Protein AF-A0A4R4YSX7-F1 (afdb_monomer)

Foldseek 3Di:
DLVVVVVVLVVVVVVLVVVCVVPVDCPSVVVNVVVVVVNVVVVVVVVVVVCVQLDDPPVDDLVRLQVSLVVCVVVVNLVSNLVSLVVSVVVPDLVSLQSNLVSCCVPPNVVSVVSLVSSVVVPNPVSVCVVPVDD

Structure (mmCIF, N/CA/C/O backbone):
data_AF-A0A4R4YSX7-F1
#
_entry.id   AF-A0A4R4YSX7-F1
#
loop_
_atom_site.group_PDB
_atom_site.id
_atom_site.type_symbol
_atom_site.label_atom_id
_atom_site.label_alt_id
_atom_site.label_comp_id
_atom_site.label_asym_id
_atom_site.label_entity_id
_atom_site.label_seq_id
_atom_site.pdbx_PDB_ins_code
_atom_site.Cartn_x
_atom_site.Cartn_y
_atom_site.Cartn_z
_atom_site.occupancy
_atom_site.B_iso_or_equiv
_atom_site.auth_seq_id
_atom_site.auth_comp_id
_atom_site.auth_asym_id
_atom_site.auth_atom_id
_atom_site.pdbx_PDB_model_num
ATOM 1 N N . MET A 1 1 ? 14.169 -6.071 -13.229 1.00 48.69 1 MET A N 1
ATOM 2 C CA . MET A 1 1 ? 14.686 -5.765 -14.585 1.00 48.69 1 MET A CA 1
ATOM 3 C C . MET A 1 1 ? 14.957 -4.270 -14.787 1.00 48.69 1 MET A C 1
ATOM 5 O O . MET A 1 1 ? 16.036 -3.948 -15.263 1.00 48.69 1 MET A O 1
ATOM 9 N N . ALA A 1 2 ? 14.082 -3.356 -14.341 1.00 51.75 2 ALA A N 1
ATOM 10 C CA . ALA A 1 2 ? 14.276 -1.899 -14.475 1.00 51.75 2 ALA A CA 1
ATOM 11 C C . ALA A 1 2 ? 15.591 -1.336 -13.878 1.00 51.75 2 ALA A C 1
ATOM 13 O O . ALA A 1 2 ? 16.227 -0.480 -14.486 1.00 51.75 2 ALA A O 1
ATOM 14 N N . GLY A 1 3 ? 16.052 -1.853 -12.730 1.00 56.06 3 GLY A N 1
ATOM 15 C CA . GLY A 1 3 ? 17.319 -1.413 -12.122 1.00 56.06 3 GLY A CA 1
ATOM 16 C C . GLY A 1 3 ? 18.561 -1.757 -12.953 1.00 56.06 3 GLY A C 1
ATOM 17 O O . GLY A 1 3 ? 19.523 -0.999 -12.959 1.00 56.06 3 GLY A O 1
ATOM 18 N N . ILE A 1 4 ? 18.515 -2.862 -13.705 1.00 64.56 4 ILE A N 1
ATOM 19 C CA . ILE A 1 4 ? 19.625 -3.308 -14.558 1.00 64.56 4 ILE A CA 1
ATOM 20 C C . ILE A 1 4 ? 19.716 -2.410 -15.793 1.00 64.56 4 ILE A C 1
ATOM 22 O O . ILE A 1 4 ? 20.804 -1.985 -16.151 1.00 64.56 4 ILE A O 1
ATOM 26 N N . LEU A 1 5 ? 18.582 -2.047 -16.397 1.00 62.31 5 LEU A N 1
ATOM 27 C CA . LEU A 1 5 ? 18.537 -1.124 -17.536 1.00 62.31 5 LEU A CA 1
ATOM 28 C C . LEU A 1 5 ? 19.023 0.281 -17.165 1.00 62.31 5 LEU A C 1
ATOM 30 O O . LEU A 1 5 ? 19.862 0.829 -17.873 1.00 62.31 5 LEU A O 1
ATOM 34 N N . ALA A 1 6 ? 18.578 0.829 -16.028 1.00 64.31 6 ALA A N 1
ATOM 35 C CA . ALA A 1 6 ? 19.057 2.124 -15.540 1.00 64.31 6 ALA A CA 1
ATOM 36 C C . ALA A 1 6 ? 20.571 2.102 -15.261 1.00 64.31 6 ALA A C 1
ATOM 38 O O . ALA A 1 6 ? 21.298 3.013 -15.660 1.00 64.31 6 ALA A O 1
ATOM 39 N N . PHE A 1 7 ? 21.062 1.023 -14.646 1.00 70.44 7 PHE A N 1
ATOM 40 C CA . PHE A 1 7 ? 22.486 0.823 -14.398 1.00 70.44 7 PHE A CA 1
ATOM 41 C C . PHE A 1 7 ? 23.289 0.705 -15.702 1.00 70.44 7 PHE A C 1
ATOM 43 O O . PHE A 1 7 ? 24.316 1.360 -15.840 1.00 70.44 7 PHE A O 1
ATOM 50 N N . VAL A 1 8 ? 22.794 -0.044 -16.692 1.00 73.06 8 VAL A N 1
ATOM 51 C CA . VAL A 1 8 ? 23.423 -0.191 -18.017 1.00 73.06 8 VAL A CA 1
ATOM 52 C C . VAL A 1 8 ? 23.459 1.140 -18.773 1.00 73.06 8 VAL A C 1
ATOM 54 O O . VAL A 1 8 ? 24.470 1.472 -19.384 1.00 73.06 8 VAL A O 1
ATOM 57 N N . THR A 1 9 ? 22.403 1.952 -18.698 1.00 74.19 9 THR A N 1
ATOM 58 C CA . THR A 1 9 ? 22.412 3.288 -19.318 1.00 74.19 9 THR A CA 1
ATOM 59 C C . THR A 1 9 ? 23.395 4.238 -18.637 1.00 74.19 9 THR A C 1
ATOM 61 O O . THR A 1 9 ? 24.063 5.016 -19.317 1.00 74.19 9 THR A O 1
ATOM 64 N N . LEU A 1 10 ? 23.535 4.147 -17.309 1.00 73.50 10 LEU A N 1
ATOM 65 C CA . LEU A 1 10 ? 24.475 4.959 -16.540 1.00 73.50 10 LEU A CA 1
ATOM 66 C C . LEU A 1 10 ? 25.925 4.580 -16.868 1.00 73.50 10 LEU A C 1
ATOM 68 O O . LEU A 1 10 ? 26.754 5.454 -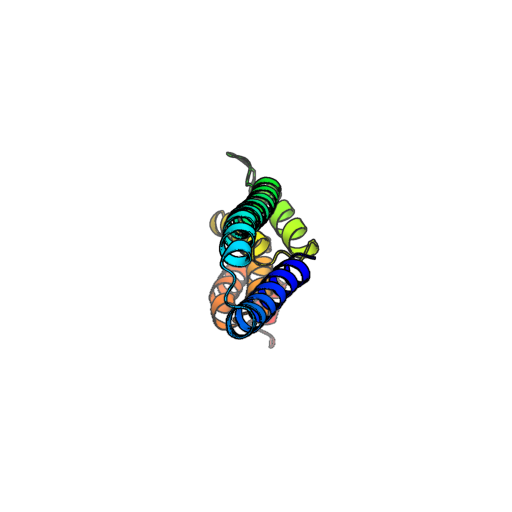17.106 1.00 73.50 10 LEU A O 1
ATOM 72 N N . THR A 1 11 ? 26.234 3.284 -16.922 1.00 77.00 11 THR A N 1
ATOM 73 C CA . THR A 1 11 ? 27.590 2.811 -17.225 1.00 77.00 11 THR A CA 1
ATOM 74 C C . THR A 1 11 ? 27.983 3.117 -18.667 1.00 77.00 11 THR A C 1
ATOM 76 O O . THR A 1 11 ? 29.095 3.588 -18.897 1.00 77.00 11 THR A O 1
ATOM 79 N N . LEU A 1 12 ? 27.067 2.963 -19.628 1.00 74.12 12 LEU A N 1
ATOM 80 C CA . LEU A 1 12 ? 27.297 3.365 -21.019 1.00 74.12 12 LEU A CA 1
ATOM 81 C C . LEU A 1 12 ? 27.541 4.877 -21.154 1.00 74.12 12 LEU A C 1
ATOM 83 O O . LEU A 1 12 ? 28.408 5.281 -21.926 1.00 74.12 12 LEU A O 1
ATOM 87 N N . ALA A 1 13 ? 26.847 5.710 -20.370 1.00 71.56 13 ALA A N 1
ATOM 88 C CA . ALA A 1 13 ? 27.074 7.156 -20.358 1.00 71.56 13 ALA A CA 1
ATOM 89 C C . ALA A 1 13 ? 28.470 7.525 -19.821 1.00 71.56 13 ALA A C 1
ATOM 91 O O . ALA A 1 13 ? 29.151 8.370 -20.405 1.00 71.56 13 ALA A O 1
ATOM 92 N N . VAL A 1 14 ? 28.925 6.861 -18.751 1.00 76.62 14 VAL A N 1
ATOM 93 C CA . VAL A 1 14 ? 30.268 7.072 -18.180 1.00 76.62 14 VAL A CA 1
ATOM 94 C C . VAL A 1 14 ? 31.356 6.640 -19.166 1.00 76.62 14 VAL A C 1
ATOM 96 O O . VAL A 1 14 ? 32.291 7.398 -19.417 1.00 76.62 14 VAL A O 1
ATOM 99 N N . VAL A 1 15 ? 31.211 5.462 -19.781 1.00 74.69 15 VAL A N 1
ATOM 100 C CA . VAL A 1 15 ? 32.164 4.948 -20.780 1.00 74.69 15 VAL A CA 1
ATOM 101 C C . VAL A 1 15 ? 32.229 5.871 -21.999 1.00 74.69 15 VAL A C 1
ATOM 103 O O . VAL A 1 15 ? 33.318 6.188 -22.474 1.00 74.69 15 VAL A O 1
ATOM 106 N N . SER A 1 16 ? 31.085 6.373 -22.469 1.00 65.38 16 SER A N 1
ATOM 107 C CA . SER A 1 16 ? 31.030 7.301 -23.602 1.00 65.38 16 SER A CA 1
ATOM 108 C C . SER A 1 16 ? 31.732 8.632 -23.313 1.00 65.38 16 SER A C 1
ATOM 110 O O . SER A 1 16 ? 32.401 9.164 -24.197 1.00 65.38 16 SER A O 1
ATOM 112 N N . ASN A 1 17 ? 31.608 9.170 -22.095 1.00 68.06 17 ASN A N 1
ATOM 113 C CA . ASN A 1 17 ? 32.265 10.421 -21.704 1.00 68.06 17 ASN A CA 1
ATOM 114 C C . ASN A 1 17 ? 33.800 10.282 -21.736 1.00 68.06 17 ASN A C 1
ATOM 116 O O . ASN A 1 17 ? 34.502 11.140 -22.270 1.00 68.06 17 ASN A O 1
ATOM 120 N N . VAL A 1 18 ? 34.309 9.138 -21.266 1.00 72.06 18 VAL A N 1
ATOM 121 C CA . VAL A 1 18 ? 35.742 8.809 -21.294 1.00 72.06 18 VAL A CA 1
ATOM 122 C C . VAL A 1 18 ? 36.253 8.643 -22.731 1.00 72.06 18 VAL A C 1
ATOM 124 O O . VAL A 1 18 ? 37.295 9.191 -23.081 1.00 72.06 18 VAL A O 1
ATOM 127 N N . VAL A 1 19 ? 35.510 7.948 -23.599 1.00 66.06 19 VAL A N 1
ATOM 128 C CA . VAL A 1 19 ? 35.888 7.752 -25.015 1.00 66.06 19 VAL A CA 1
ATOM 129 C C . VAL A 1 19 ? 35.909 9.075 -25.789 1.00 66.06 19 VAL A C 1
ATOM 131 O O . VAL A 1 19 ? 36.765 9.282 -26.655 1.00 66.06 19 VAL A O 1
ATOM 134 N N . GLN A 1 20 ? 35.001 9.995 -25.463 1.00 64.50 20 GLN A N 1
ATOM 135 C CA . GLN A 1 20 ? 34.939 11.323 -26.067 1.00 64.50 20 GLN A CA 1
ATOM 136 C C . GLN A 1 20 ? 36.161 12.181 -25.712 1.00 64.50 20 GLN A C 1
ATOM 138 O O . GLN A 1 20 ? 36.696 12.857 -26.593 1.00 64.50 20 GLN A O 1
ATOM 143 N N . LEU A 1 21 ? 36.635 12.103 -24.463 1.00 68.88 21 LEU A N 1
ATOM 144 C CA . LEU A 1 21 ? 37.849 12.789 -24.006 1.00 68.88 21 LEU A CA 1
ATOM 145 C C . LEU A 1 21 ? 39.098 12.332 -24.780 1.00 68.88 21 LEU A C 1
ATOM 147 O O . LEU A 1 21 ? 40.019 13.115 -24.988 1.00 68.88 21 LEU A O 1
ATOM 151 N N . ILE A 1 22 ? 39.110 11.072 -25.226 1.00 70.06 22 ILE A N 1
ATOM 152 C CA . ILE A 1 22 ? 40.242 10.453 -25.928 1.00 70.06 22 ILE A CA 1
ATOM 153 C C . ILE A 1 22 ? 40.191 10.715 -27.441 1.00 70.06 22 ILE A C 1
ATOM 155 O O . ILE A 1 22 ? 41.230 10.895 -28.070 1.00 70.06 22 ILE A O 1
ATOM 159 N N . THR A 1 23 ? 38.995 10.729 -28.040 1.00 70.06 23 THR A N 1
ATOM 160 C CA . THR A 1 23 ? 38.834 10.623 -29.505 1.00 70.06 23 THR A CA 1
ATOM 161 C C . THR A 1 23 ? 38.376 11.930 -30.167 1.00 70.06 23 THR A C 1
ATOM 163 O O . THR A 1 23 ? 38.441 12.053 -31.386 1.00 70.06 23 THR A O 1
ATOM 166 N N . GLY A 1 24 ? 37.874 12.908 -29.399 1.00 68.06 24 GLY A N 1
ATOM 167 C CA . GLY A 1 24 ? 37.432 14.215 -29.914 1.00 68.06 24 GLY A CA 1
ATOM 168 C C . GLY A 1 24 ? 36.229 14.177 -30.874 1.00 68.06 24 GLY A C 1
ATOM 169 O O . GLY A 1 24 ? 35.899 15.188 -31.486 1.00 68.06 24 GLY A O 1
ATOM 170 N N . ASN A 1 25 ? 35.566 13.025 -31.021 1.00 65.00 25 ASN A N 1
ATOM 171 C CA . ASN A 1 25 ? 34.522 12.799 -32.019 1.00 65.00 25 ASN A CA 1
ATOM 172 C C . ASN A 1 25 ? 33.111 13.012 -31.439 1.00 65.00 25 ASN A C 1
ATOM 174 O O . ASN A 1 25 ? 32.698 12.325 -30.503 1.00 65.00 25 ASN A O 1
ATOM 178 N N . SER A 1 26 ? 32.351 13.945 -32.020 1.00 63.53 26 SER A N 1
ATOM 179 C CA . SER A 1 26 ? 31.027 14.365 -31.533 1.00 63.53 26 SER A CA 1
ATOM 180 C C . SER A 1 26 ? 29.875 13.433 -31.929 1.00 63.53 26 SER A C 1
ATOM 182 O O . SER A 1 26 ? 28.767 13.607 -31.428 1.00 63.53 26 SER A O 1
ATOM 184 N N . ILE A 1 27 ? 30.102 12.436 -32.794 1.00 63.72 27 ILE A N 1
ATOM 185 C CA . ILE A 1 27 ? 29.057 11.499 -33.263 1.00 63.72 27 ILE A CA 1
ATOM 186 C C . ILE A 1 27 ? 28.414 10.722 -32.099 1.00 63.72 27 ILE A C 1
ATOM 188 O O . ILE A 1 27 ? 27.208 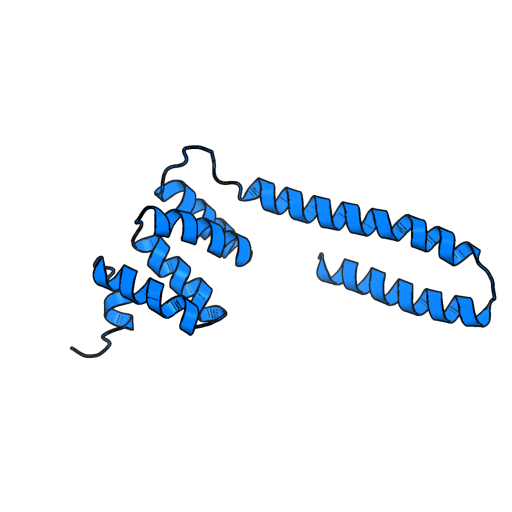10.474 -32.107 1.00 63.72 27 ILE A O 1
ATOM 192 N N . PHE A 1 28 ? 29.183 10.410 -31.052 1.00 60.53 28 PHE A N 1
ATOM 193 C CA . PHE A 1 28 ? 28.680 9.708 -29.866 1.00 60.53 28 PHE A CA 1
ATOM 194 C C . PHE A 1 28 ? 27.672 10.533 -29.052 1.00 60.53 28 PHE A C 1
ATOM 196 O O . PHE A 1 28 ? 26.724 9.965 -28.509 1.00 60.53 28 PHE A O 1
ATOM 203 N N . LEU A 1 29 ? 27.800 11.867 -29.036 1.00 62.56 29 LEU A N 1
ATOM 204 C CA . LEU A 1 29 ? 26.833 12.741 -28.362 1.00 62.56 29 LEU A CA 1
ATOM 205 C C . LEU A 1 29 ? 25.450 12.667 -29.014 1.00 62.56 29 LEU A C 1
ATOM 207 O O . LEU A 1 29 ? 24.450 12.627 -28.305 1.00 62.56 29 LEU A O 1
ATOM 211 N N . TRP A 1 30 ? 25.383 12.600 -30.345 1.00 61.69 30 TRP A N 1
ATOM 212 C CA . TRP A 1 30 ? 24.117 12.526 -31.080 1.00 61.69 30 TRP A CA 1
ATOM 213 C C . TRP A 1 30 ? 23.409 11.177 -30.890 1.00 61.69 30 TRP A C 1
ATOM 215 O O . TRP A 1 30 ? 22.190 11.139 -30.735 1.00 61.69 30 TRP A O 1
ATOM 225 N N . ILE A 1 31 ? 24.164 10.075 -30.819 1.00 68.19 31 ILE A N 1
ATOM 226 C CA . ILE A 1 31 ? 23.615 8.729 -30.576 1.00 68.19 31 ILE A CA 1
ATOM 227 C C . ILE A 1 31 ? 23.081 8.606 -29.138 1.00 68.19 31 ILE A C 1
ATOM 229 O O . ILE A 1 31 ? 21.965 8.129 -28.929 1.00 68.19 31 ILE A O 1
ATOM 233 N N . CYS A 1 32 ? 23.823 9.093 -28.138 1.00 62.62 32 CYS A N 1
ATOM 234 C CA . CYS A 1 32 ? 23.363 9.105 -26.746 1.00 62.62 32 CYS A CA 1
ATOM 235 C C . CYS A 1 32 ? 22.192 10.073 -26.523 1.00 62.62 32 CYS A C 1
ATOM 237 O O . CYS A 1 32 ? 21.243 9.722 -25.821 1.00 62.62 32 CYS A O 1
ATOM 239 N N . ALA A 1 33 ? 22.215 11.252 -27.156 1.00 66.44 33 ALA A N 1
ATOM 240 C CA . ALA A 1 33 ? 21.105 12.201 -27.113 1.00 66.44 33 ALA A CA 1
ATOM 241 C C . ALA A 1 33 ? 19.823 11.626 -27.737 1.00 66.44 33 ALA A C 1
ATOM 243 O O . ALA A 1 33 ? 18.734 11.969 -27.289 1.00 66.44 33 ALA A O 1
ATOM 244 N N . GLY A 1 34 ? 19.937 10.723 -28.717 1.00 75.19 34 GLY A N 1
ATOM 245 C CA . GLY A 1 34 ? 18.800 9.998 -29.291 1.00 75.19 34 GLY A CA 1
ATOM 246 C C . GLY A 1 34 ? 18.276 8.852 -28.415 1.00 75.19 34 GLY A C 1
ATOM 247 O O . GLY A 1 34 ? 17.071 8.622 -28.362 1.00 75.19 34 GLY A O 1
ATOM 248 N N . LEU A 1 35 ? 19.150 8.149 -27.686 1.00 73.62 35 LEU A N 1
ATOM 249 C CA . LEU A 1 35 ? 18.767 7.017 -26.826 1.00 73.62 35 LEU A CA 1
ATOM 250 C C . LEU A 1 35 ? 18.217 7.442 -25.457 1.00 73.62 35 LEU A C 1
ATOM 252 O O . LEU A 1 35 ? 17.363 6.758 -24.892 1.00 73.62 35 LEU A O 1
ATOM 256 N N . TYR A 1 36 ? 18.665 8.580 -24.929 1.00 73.31 36 TYR A N 1
ATOM 257 C CA . TYR A 1 36 ? 18.184 9.129 -23.661 1.00 73.31 36 TYR A C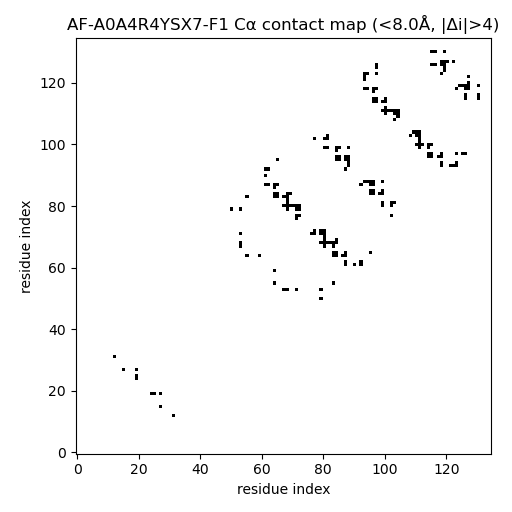A 1
ATOM 258 C C . TYR A 1 36 ? 16.655 9.353 -23.609 1.00 73.31 36 TYR A C 1
ATOM 260 O O . TYR A 1 36 ? 16.022 8.855 -22.672 1.00 73.31 36 TYR A O 1
ATOM 268 N N . PRO A 1 37 ? 16.010 10.015 -24.596 1.00 77.88 37 PRO A N 1
ATOM 269 C CA . PRO A 1 37 ? 14.558 10.173 -24.593 1.00 77.88 37 PRO A CA 1
ATOM 270 C C . PRO A 1 37 ? 13.836 8.830 -24.734 1.00 77.88 37 PRO A C 1
ATOM 272 O O . PRO A 1 37 ? 12.771 8.665 -24.153 1.00 77.88 37 PRO A O 1
ATOM 275 N N . ILE A 1 38 ? 14.423 7.841 -25.419 1.00 80.00 38 ILE A N 1
ATOM 276 C CA . ILE A 1 38 ? 13.841 6.495 -25.544 1.00 80.00 38 ILE A CA 1
ATOM 277 C C . ILE A 1 38 ? 13.806 5.798 -24.179 1.00 80.00 38 ILE A C 1
ATOM 279 O O . ILE A 1 38 ? 12.771 5.257 -23.801 1.00 80.00 38 ILE A O 1
ATOM 283 N N . GLY A 1 39 ? 14.889 5.866 -23.398 1.00 72.38 39 GLY A N 1
ATOM 284 C CA . GLY A 1 39 ? 14.914 5.338 -22.030 1.00 72.38 39 GLY A CA 1
ATOM 285 C C . GLY A 1 39 ? 13.915 6.037 -21.102 1.00 72.38 39 GLY A C 1
ATOM 286 O O . GLY A 1 39 ? 13.253 5.380 -20.298 1.00 72.38 39 GLY A O 1
ATOM 287 N N . LEU A 1 40 ? 13.749 7.355 -21.254 1.00 77.19 40 LEU A N 1
ATOM 288 C CA . LEU A 1 40 ? 12.780 8.136 -20.484 1.00 77.19 40 LEU A CA 1
ATOM 289 C C . LEU A 1 40 ? 11.332 7.778 -20.855 1.00 77.19 40 LEU A C 1
ATOM 291 O O . LEU A 1 40 ? 10.498 7.622 -19.967 1.00 77.19 40 LEU A O 1
ATOM 295 N N . ILE A 1 41 ? 11.050 7.574 -22.146 1.00 77.81 41 ILE A N 1
ATOM 296 C CA . ILE A 1 41 ? 9.750 7.113 -22.650 1.00 77.81 41 ILE A CA 1
ATOM 297 C C . ILE A 1 41 ? 9.457 5.694 -22.161 1.00 77.81 41 ILE A C 1
ATOM 299 O O . ILE A 1 41 ? 8.369 5.452 -21.655 1.00 77.81 41 ILE A O 1
ATOM 303 N N . PHE A 1 42 ? 10.414 4.766 -22.235 1.00 75.00 42 PHE A N 1
ATOM 304 C CA . PHE A 1 42 ? 10.229 3.401 -21.733 1.00 75.00 42 PHE A CA 1
ATOM 305 C C . PHE A 1 42 ? 10.008 3.364 -20.220 1.00 75.00 42 PHE A C 1
ATOM 307 O O . PHE A 1 42 ? 9.095 2.688 -19.752 1.00 75.00 42 PHE A O 1
ATOM 314 N N . GLY A 1 43 ? 10.785 4.131 -19.450 1.00 73.19 43 GLY A N 1
ATOM 315 C CA . GLY A 1 43 ? 10.571 4.266 -18.010 1.00 73.19 43 GLY A CA 1
ATOM 316 C C . GLY A 1 43 ? 9.206 4.878 -17.679 1.00 73.19 43 GLY A C 1
ATOM 317 O O . GLY A 1 43 ? 8.530 4.421 -16.756 1.00 73.19 43 GLY A O 1
ATOM 318 N N . ALA A 1 44 ? 8.767 5.871 -18.457 1.00 74.88 44 ALA A N 1
ATOM 319 C CA . ALA A 1 44 ? 7.452 6.487 -18.316 1.00 74.88 44 ALA A CA 1
ATOM 320 C C . ALA A 1 44 ? 6.309 5.535 -18.706 1.00 74.88 44 ALA A C 1
ATOM 322 O O . ALA A 1 44 ? 5.290 5.514 -18.020 1.00 74.88 44 ALA A O 1
ATOM 323 N N . LEU A 1 45 ? 6.482 4.719 -19.751 1.00 74.00 45 LEU A N 1
ATOM 324 C CA . LEU A 1 45 ? 5.521 3.700 -20.177 1.00 74.00 45 LEU A CA 1
ATOM 325 C C . LEU A 1 45 ? 5.392 2.597 -19.130 1.00 74.00 45 LEU A C 1
ATOM 327 O O . LEU A 1 45 ? 4.283 2.298 -18.707 1.00 74.00 45 LEU A O 1
ATOM 331 N N . GLU A 1 46 ? 6.502 2.061 -18.625 1.00 74.31 46 GLU A N 1
ATOM 332 C CA . GLU A 1 46 ? 6.473 1.027 -17.586 1.00 74.31 46 GLU A CA 1
ATOM 333 C C . GLU A 1 46 ? 5.864 1.568 -16.278 1.00 74.31 46 GLU A C 1
ATOM 335 O O . GLU A 1 46 ? 5.136 0.871 -15.565 1.00 74.31 46 GLU A O 1
ATOM 340 N N . TRP A 1 47 ? 6.127 2.839 -15.952 1.00 69.88 47 TRP A N 1
ATOM 341 C CA . TRP A 1 47 ? 5.462 3.526 -14.846 1.00 69.88 47 TRP A CA 1
ATOM 342 C C . TRP A 1 47 ? 3.957 3.690 -15.096 1.00 69.88 47 TRP A C 1
ATOM 344 O O . TRP A 1 47 ? 3.164 3.431 -14.189 1.00 69.88 47 TRP A O 1
ATOM 354 N N . ALA A 1 48 ? 3.553 4.076 -16.308 1.00 72.50 48 ALA A N 1
ATOM 355 C CA . ALA A 1 48 ? 2.158 4.266 -16.691 1.00 72.50 48 ALA A CA 1
ATOM 356 C C . ALA A 1 48 ? 1.377 2.944 -16.729 1.00 72.50 48 ALA A C 1
ATOM 358 O O . ALA A 1 48 ? 0.250 2.897 -16.239 1.00 72.50 48 ALA A O 1
ATOM 359 N N . GLU A 1 49 ? 1.975 1.859 -17.221 1.00 72.19 49 GLU A N 1
ATOM 360 C CA . GLU A 1 49 ? 1.392 0.514 -17.215 1.00 72.19 49 GLU A CA 1
ATOM 361 C C . GLU A 1 49 ? 1.204 -0.008 -15.791 1.00 72.19 49 GLU A C 1
ATOM 363 O O . GLU A 1 49 ? 0.117 -0.473 -15.437 1.00 72.19 49 GLU A O 1
ATOM 368 N N . ARG A 1 50 ? 2.220 0.138 -14.926 1.00 68.81 50 ARG A N 1
ATOM 369 C CA . ARG A 1 50 ? 2.077 -0.170 -13.493 1.00 68.81 50 ARG A CA 1
ATOM 370 C C . ARG A 1 50 ? 0.971 0.663 -12.844 1.00 68.81 50 ARG A C 1
ATOM 372 O O . ARG A 1 50 ? 0.204 0.147 -12.036 1.00 68.81 50 ARG A O 1
ATOM 379 N N . ARG A 1 51 ? 0.847 1.940 -13.222 1.00 68.19 51 ARG A N 1
ATOM 380 C CA . ARG A 1 51 ? -0.214 2.836 -12.737 1.00 68.19 51 ARG A CA 1
ATOM 381 C C . ARG A 1 51 ? -1.601 2.419 -13.230 1.00 68.19 51 ARG A C 1
ATOM 383 O O . ARG A 1 51 ? -2.562 2.558 -12.481 1.00 68.19 51 ARG A O 1
ATOM 390 N N . ALA A 1 52 ? -1.710 1.948 -14.471 1.00 72.25 52 ALA A N 1
ATOM 391 C CA . ALA A 1 52 ? -2.960 1.491 -15.067 1.00 72.25 52 ALA A CA 1
ATOM 392 C C . ALA A 1 52 ? -3.448 0.191 -14.418 1.00 72.25 52 ALA A C 1
ATOM 394 O O . ALA A 1 52 ? -4.640 0.063 -14.154 1.00 72.25 52 ALA A O 1
ATOM 395 N N . ARG A 1 53 ? -2.521 -0.720 -14.089 1.00 73.44 53 ARG A N 1
ATOM 396 C CA . ARG A 1 53 ? -2.815 -2.001 -13.431 1.00 73.44 53 ARG A CA 1
ATOM 397 C C . ARG A 1 53 ? -3.496 -1.838 -1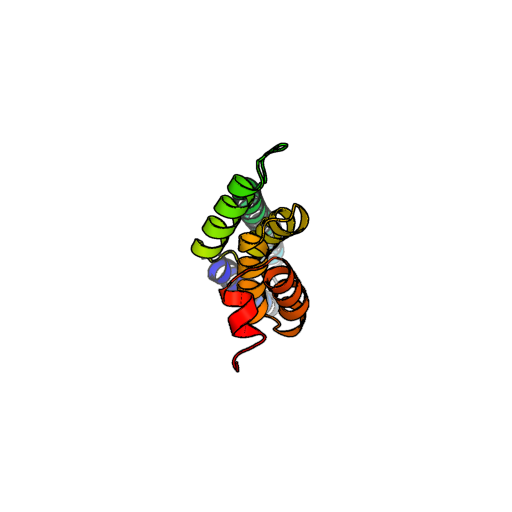2.070 1.00 73.44 53 ARG A C 1
ATOM 399 O O . ARG A 1 53 ? -4.395 -2.596 -11.748 1.00 73.44 53 ARG A O 1
ATOM 406 N N . PHE A 1 54 ? -3.099 -0.825 -11.302 1.00 73.31 54 PHE A N 1
ATOM 407 C CA . PHE A 1 54 ? -3.613 -0.561 -9.952 1.00 73.31 54 PHE A CA 1
ATOM 408 C C . 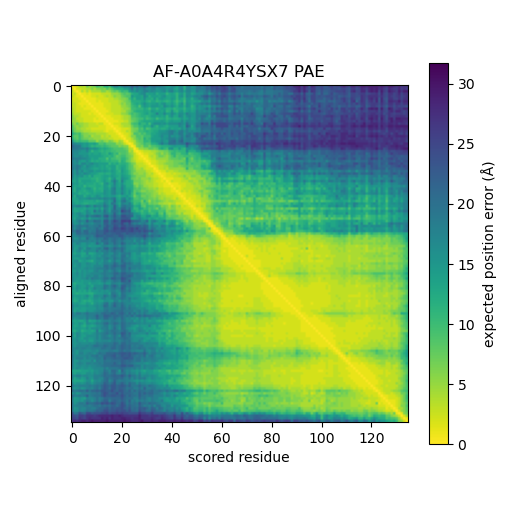PHE A 1 54 ? -4.496 0.694 -9.882 1.00 73.31 54 PHE A C 1
ATOM 410 O O . PHE A 1 54 ? -4.543 1.383 -8.859 1.00 73.31 54 PHE A O 1
ATOM 417 N N . ARG A 1 55 ? -5.166 1.050 -10.985 1.00 73.00 55 ARG A N 1
ATOM 418 C CA . ARG A 1 55 ? -6.109 2.171 -10.999 1.00 73.00 55 ARG A CA 1
ATOM 419 C C . ARG A 1 55 ? -7.385 1.746 -10.277 1.00 73.00 55 ARG A C 1
ATOM 421 O O . ARG A 1 55 ? -8.032 0.792 -10.690 1.00 73.00 55 ARG A O 1
ATOM 428 N N . THR A 1 56 ? -7.771 2.483 -9.237 1.00 70.06 56 THR A N 1
ATOM 429 C CA . THR A 1 56 ? -9.070 2.279 -8.592 1.00 70.06 56 THR A CA 1
ATOM 430 C C . THR A 1 56 ? -10.190 2.533 -9.605 1.00 70.06 56 THR A C 1
ATOM 432 O O . THR A 1 56 ? -10.213 3.607 -10.220 1.00 70.06 56 THR A O 1
ATOM 435 N N . PRO A 1 57 ? -11.129 1.592 -9.797 1.00 69.81 57 PRO A N 1
ATOM 436 C CA . PRO A 1 57 ? -12.324 1.863 -10.581 1.00 69.81 57 PRO A CA 1
ATOM 437 C C . PRO A 1 57 ? -13.091 3.035 -9.959 1.00 69.81 57 PRO A C 1
ATOM 439 O O . PRO A 1 57 ? -13.233 3.138 -8.734 1.00 69.81 57 PRO A O 1
ATOM 442 N N . VAL A 1 58 ? -13.574 3.955 -10.794 1.00 67.50 58 VAL A N 1
ATOM 443 C CA . VAL A 1 58 ? -14.445 5.042 -10.335 1.00 67.50 58 VAL A CA 1
ATOM 444 C C . VAL A 1 58 ? -15.743 4.399 -9.844 1.00 67.50 58 VAL A C 1
ATOM 446 O O . VAL A 1 58 ? -16.464 3.801 -10.633 1.00 67.50 58 VAL A O 1
ATOM 449 N N . GLY A 1 59 ? -16.007 4.472 -8.536 1.00 70.50 59 GLY A N 1
ATOM 450 C CA . GLY A 1 59 ? -17.147 3.796 -7.900 1.00 70.50 59 GLY A CA 1
ATOM 451 C C . GLY A 1 59 ? -16.851 2.416 -7.296 1.00 70.50 59 GLY A C 1
ATOM 452 O O . GLY A 1 59 ? -17.779 1.781 -6.812 1.00 70.50 59 GLY A O 1
ATOM 453 N N . ALA A 1 60 ? -15.590 1.966 -7.275 1.00 76.12 60 ALA A N 1
ATOM 454 C CA . ALA A 1 60 ? -15.207 0.698 -6.646 1.00 76.12 60 ALA A CA 1
ATOM 455 C C . ALA A 1 60 ? -15.617 0.634 -5.172 1.00 76.12 60 ALA A C 1
ATOM 457 O O . ALA A 1 60 ? -15.493 1.628 -4.445 1.00 76.12 60 ALA A O 1
ATOM 458 N N . ASN A 1 61 ? -16.031 -0.543 -4.713 1.00 84.62 61 ASN A N 1
ATOM 459 C CA . ASN A 1 61 ? -16.358 -0.773 -3.308 1.00 84.62 61 ASN A CA 1
ATOM 460 C C . ASN A 1 61 ? -15.092 -0.798 -2.441 1.00 84.62 61 ASN A C 1
ATOM 462 O O . ASN A 1 61 ? -13.991 -1.066 -2.917 1.00 84.62 61 ASN A O 1
ATOM 466 N N . VAL A 1 62 ? -15.230 -0.538 -1.137 1.00 85.94 62 VAL A N 1
ATOM 467 C CA . VAL A 1 62 ? -14.075 -0.506 -0.216 1.00 85.94 62 VAL A CA 1
ATOM 468 C C . VAL A 1 62 ? -13.331 -1.849 -0.191 1.00 85.94 62 VAL A C 1
ATOM 470 O O . VAL A 1 62 ? -12.103 -1.870 -0.200 1.00 85.94 62 VAL A O 1
ATOM 473 N N . ALA A 1 63 ? -14.072 -2.958 -0.268 1.00 85.38 63 ALA A N 1
ATOM 474 C CA . ALA A 1 63 ? -13.515 -4.307 -0.336 1.00 85.38 63 ALA A CA 1
ATOM 475 C C . ALA A 1 63 ? -12.679 -4.552 -1.603 1.00 85.38 63 ALA A C 1
ATOM 477 O O . ALA A 1 63 ? -11.621 -5.166 -1.516 1.00 85.38 63 ALA A O 1
ATOM 478 N N . GLU A 1 64 ? -13.121 -4.034 -2.749 1.00 86.81 64 GLU A N 1
ATOM 479 C CA . GLU A 1 64 ? -12.423 -4.171 -4.033 1.00 86.81 64 GLU A CA 1
ATOM 480 C C . GLU A 1 64 ? -11.118 -3.364 -4.034 1.00 86.81 64 GLU A C 1
ATOM 482 O O . GLU A 1 64 ? -10.063 -3.857 -4.424 1.00 86.81 64 GLU A O 1
ATOM 487 N N . VAL A 1 65 ? -11.159 -2.137 -3.503 1.00 88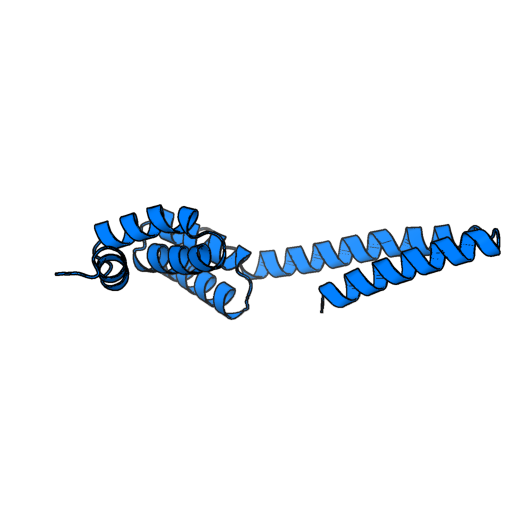.19 65 VAL A N 1
ATOM 488 C CA . VAL A 1 65 ? -9.957 -1.305 -3.342 1.00 88.19 65 VAL A CA 1
ATOM 489 C C . VAL A 1 65 ? -8.957 -1.957 -2.378 1.00 88.19 65 VAL A C 1
ATOM 491 O O . VAL A 1 65 ? -7.751 -1.910 -2.627 1.00 88.19 65 VAL A O 1
ATOM 494 N N . ARG A 1 66 ? -9.438 -2.596 -1.301 1.00 88.12 66 ARG A N 1
ATOM 495 C CA . ARG A 1 66 ? -8.593 -3.368 -0.377 1.00 88.12 66 ARG A CA 1
ATOM 496 C C . ARG A 1 66 ? -7.943 -4.558 -1.078 1.00 88.12 66 ARG A C 1
ATOM 498 O O . ARG A 1 66 ? -6.739 -4.745 -0.929 1.00 88.12 66 ARG A O 1
ATOM 505 N N . GLU A 1 67 ? -8.711 -5.346 -1.824 1.00 89.31 67 GLU A N 1
ATOM 506 C CA . GLU A 1 67 ? -8.206 -6.518 -2.547 1.00 89.31 67 GLU A CA 1
ATOM 507 C C . GLU A 1 67 ? -7.119 -6.131 -3.555 1.00 89.31 67 GLU A C 1
ATOM 509 O O . GLU A 1 67 ? -6.024 -6.691 -3.520 1.00 89.31 67 GLU A O 1
ATOM 514 N N . LEU A 1 68 ? -7.353 -5.078 -4.341 1.00 88.81 68 LEU A N 1
ATOM 515 C CA . LEU A 1 68 ? -6.358 -4.528 -5.263 1.00 88.81 68 LEU A CA 1
ATOM 516 C C . LEU A 1 68 ? -5.087 -4.060 -4.526 1.00 88.81 68 LEU A C 1
ATOM 518 O O . LEU A 1 68 ? -3.969 -4.202 -5.023 1.00 88.81 68 LEU A O 1
ATOM 522 N N . GLY A 1 69 ? -5.239 -3.506 -3.317 1.00 88.19 69 GLY A N 1
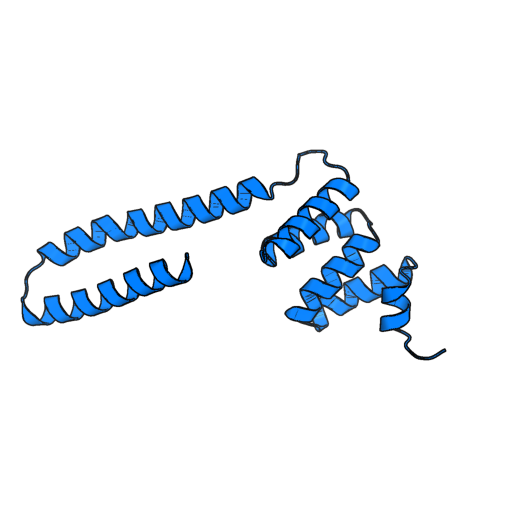ATOM 523 C CA . GLY A 1 69 ? -4.120 -3.111 -2.459 1.00 88.19 69 GLY A CA 1
ATOM 524 C C . GLY A 1 69 ? -3.298 -4.298 -1.952 1.00 88.19 69 GLY A C 1
ATOM 525 O O . GLY A 1 69 ? -2.070 -4.214 -1.884 1.00 88.19 69 GLY A O 1
ATOM 526 N N . LEU A 1 70 ? -3.956 -5.416 -1.638 1.00 88.31 70 LEU A N 1
ATOM 527 C CA . LEU A 1 70 ? -3.299 -6.663 -1.244 1.00 88.31 70 LEU A CA 1
ATOM 528 C C . LEU A 1 70 ? -2.583 -7.323 -2.427 1.00 88.31 70 LEU A C 1
ATOM 530 O O . LEU A 1 70 ? -1.457 -7.793 -2.264 1.00 88.31 70 LEU A O 1
ATOM 534 N N . GLU A 1 71 ? -3.177 -7.292 -3.620 1.00 89.19 71 GLU A N 1
ATOM 535 C CA . GLU A 1 71 ? -2.527 -7.754 -4.849 1.00 89.19 71 GLU A CA 1
ATOM 536 C C . GLU A 1 71 ? -1.256 -6.941 -5.137 1.00 89.19 71 GLU A C 1
ATOM 538 O O . GLU A 1 71 ? -0.185 -7.507 -5.365 1.00 89.19 71 GLU A O 1
ATOM 543 N N . ALA A 1 72 ? -1.334 -5.610 -5.029 1.00 86.75 72 ALA A N 1
ATOM 544 C CA . ALA A 1 72 ? -0.174 -4.732 -5.169 1.00 86.75 72 ALA A CA 1
ATOM 545 C C . ALA A 1 72 ? 0.929 -5.053 -4.147 1.00 86.75 72 ALA A C 1
ATOM 547 O O . ALA A 1 72 ? 2.117 -5.042 -4.487 1.00 86.75 72 ALA A O 1
ATOM 548 N N . ARG A 1 73 ? 0.547 -5.387 -2.906 1.00 84.94 73 ARG A N 1
ATOM 549 C CA . ARG A 1 73 ? 1.486 -5.816 -1.861 1.00 84.94 73 ARG A CA 1
ATOM 550 C C . ARG A 1 73 ? 2.162 -7.138 -2.230 1.00 84.94 73 ARG A C 1
ATOM 552 O O . ARG A 1 73 ? 3.383 -7.227 -2.120 1.00 84.94 73 ARG A O 1
ATOM 559 N N . GLY A 1 74 ? 1.401 -8.129 -2.698 1.00 85.44 74 GLY A N 1
ATOM 560 C CA . GLY A 1 74 ? 1.924 -9.424 -3.153 1.00 85.44 74 GLY A CA 1
ATOM 561 C C . GLY A 1 74 ? 2.856 -9.307 -4.363 1.00 85.44 74 GLY A C 1
ATOM 562 O O . GLY A 1 74 ? 3.863 -10.006 -4.441 1.00 85.44 74 GLY A O 1
ATOM 563 N N . ALA A 1 75 ? 2.587 -8.354 -5.258 1.00 84.25 75 ALA A N 1
ATOM 564 C CA . ALA A 1 75 ? 3.456 -8.020 -6.386 1.00 84.25 75 ALA A CA 1
ATOM 565 C C . ALA A 1 75 ? 4.745 -7.270 -5.981 1.00 84.25 75 ALA A C 1
ATOM 567 O O . ALA A 1 75 ? 5.592 -6.991 -6.833 1.00 84.25 75 ALA A O 1
ATOM 568 N N . GLY A 1 76 ? 4.904 -6.914 -4.701 1.00 83.44 76 GLY A N 1
ATOM 569 C CA . GLY A 1 76 ? 6.044 -6.154 -4.186 1.00 83.44 76 GLY A CA 1
ATOM 570 C C . GLY A 1 76 ? 5.984 -4.645 -4.462 1.00 83.44 76 GLY A C 1
ATOM 571 O O . GLY A 1 76 ? 6.930 -3.928 -4.126 1.00 83.44 76 GLY A O 1
ATOM 572 N N . ASP A 1 77 ? 4.888 -4.125 -5.027 1.00 83.50 77 ASP A N 1
ATOM 573 C CA . ASP A 1 77 ? 4.694 -2.687 -5.249 1.00 83.50 77 ASP A CA 1
ATOM 574 C C . ASP A 1 77 ? 4.123 -2.020 -3.991 1.00 83.50 77 ASP A C 1
ATOM 576 O O . ASP A 1 77 ? 2.940 -1.680 -3.890 1.00 83.50 77 ASP A O 1
ATOM 580 N N . LYS A 1 78 ? 5.007 -1.795 -3.011 1.00 84.06 78 LYS A N 1
ATOM 581 C CA . LYS A 1 78 ? 4.658 -1.153 -1.733 1.00 84.06 78 LYS A CA 1
ATOM 582 C C . LYS A 1 78 ? 4.001 0.219 -1.927 1.00 84.06 78 LYS A C 1
ATOM 584 O O . LYS A 1 78 ? 3.075 0.561 -1.202 1.00 84.06 78 LYS A O 1
ATOM 589 N N . LYS A 1 79 ? 4.420 0.997 -2.935 1.00 84.62 79 LYS A N 1
ATOM 590 C CA . LYS A 1 79 ? 3.860 2.337 -3.199 1.00 84.62 79 LYS A CA 1
ATOM 591 C C . LYS A 1 79 ? 2.427 2.271 -3.721 1.00 84.62 79 LYS A C 1
ATOM 593 O O . LYS A 1 79 ? 1.639 3.172 -3.435 1.00 84.62 79 LYS A O 1
ATOM 598 N N . ALA A 1 80 ? 2.102 1.284 -4.554 1.00 84.62 80 ALA A N 1
ATOM 599 C CA . ALA A 1 80 ? 0.730 1.066 -4.997 1.00 84.62 80 ALA A CA 1
ATOM 600 C C . ALA A 1 80 ? -0.142 0.534 -3.852 1.00 84.62 80 ALA A C 1
ATOM 602 O O . ALA A 1 80 ? -1.226 1.077 -3.640 1.00 84.62 80 ALA A O 1
ATOM 603 N N . ALA A 1 81 ? 0.369 -0.421 -3.068 1.00 88.31 81 ALA A N 1
ATOM 604 C CA . ALA A 1 81 ? -0.314 -0.956 -1.893 1.00 88.31 81 ALA A CA 1
ATOM 605 C C . ALA A 1 81 ? -0.660 0.141 -0.873 1.00 88.31 81 ALA A C 1
ATOM 607 O O . ALA A 1 81 ? -1.815 0.254 -0.479 1.00 88.31 81 ALA A O 1
ATOM 608 N N . GLU A 1 82 ? 0.300 1.006 -0.516 1.00 89.75 82 GLU A N 1
ATOM 609 C CA . GLU A 1 82 ? 0.073 2.142 0.392 1.00 89.75 82 GLU A CA 1
ATOM 610 C C . GLU A 1 82 ? -1.077 3.034 -0.089 1.00 89.75 82 GLU A C 1
ATOM 612 O O . GLU A 1 82 ? -1.989 3.328 0.677 1.00 89.75 82 GLU A O 1
ATOM 617 N N . ARG A 1 83 ? -1.076 3.433 -1.369 1.00 88.50 83 ARG A N 1
ATOM 618 C CA . ARG A 1 83 ? -2.122 4.313 -1.916 1.00 88.50 83 ARG A CA 1
ATOM 619 C C . ARG A 1 83 ? -3.503 3.665 -1.877 1.00 88.50 83 ARG A C 1
ATOM 621 O O . ARG A 1 83 ? -4.469 4.323 -1.511 1.00 88.50 83 ARG A O 1
ATOM 628 N N . LEU A 1 84 ? -3.603 2.401 -2.280 1.00 89.31 84 LEU A N 1
ATOM 629 C CA . LEU A 1 84 ? -4.878 1.685 -2.335 1.00 89.31 84 LEU A CA 1
ATOM 630 C C . LEU A 1 84 ? -5.432 1.418 -0.936 1.00 89.31 84 LEU A C 1
ATOM 632 O O . LEU A 1 84 ? -6.593 1.717 -0.661 1.00 89.31 84 LEU A O 1
ATOM 636 N N . LEU A 1 85 ? -4.582 0.941 -0.026 1.00 89.06 85 LEU A N 1
ATOM 637 C CA . LEU A 1 85 ? -4.960 0.702 1.363 1.00 89.06 85 LEU A CA 1
ATOM 638 C C . LEU A 1 85 ? -5.302 2.006 2.088 1.00 89.06 85 LEU A C 1
ATOM 640 O O . LEU A 1 85 ? -6.224 2.008 2.894 1.00 89.06 85 LEU A O 1
ATOM 644 N N . GLN A 1 86 ? -4.643 3.122 1.762 1.00 90.00 86 GLN A N 1
ATOM 645 C CA . GLN A 1 86 ? -5.011 4.438 2.283 1.00 90.00 86 GLN A CA 1
ATOM 646 C C . GLN A 1 86 ? -6.417 4.851 1.841 1.00 90.00 86 GLN A C 1
ATOM 648 O O . GLN A 1 86 ? -7.216 5.249 2.683 1.00 90.00 86 GLN A O 1
ATOM 653 N N . VAL A 1 87 ? -6.764 4.691 0.560 1.00 89.25 87 VAL A N 1
ATOM 654 C CA . VAL A 1 87 ? -8.126 4.983 0.077 1.00 89.25 87 VAL A CA 1
ATOM 655 C C . VAL A 1 87 ? -9.160 4.101 0.784 1.00 89.25 87 VAL A C 1
ATOM 657 O O . VAL A 1 87 ? -10.220 4.587 1.179 1.00 89.25 87 VAL A O 1
ATOM 660 N N . ALA A 1 88 ? -8.871 2.812 0.979 1.00 89.00 88 ALA A N 1
ATOM 661 C CA . ALA A 1 88 ? -9.772 1.911 1.699 1.00 89.00 88 ALA A CA 1
ATOM 662 C C . ALA A 1 88 ? -9.895 2.270 3.196 1.00 89.00 88 ALA A C 1
ATOM 664 O O . ALA A 1 88 ? -11.000 2.288 3.744 1.00 89.00 88 ALA A O 1
ATOM 665 N N . ALA A 1 89 ? -8.787 2.642 3.840 1.00 88.94 89 ALA A N 1
ATOM 666 C CA . ALA A 1 89 ? -8.747 3.089 5.229 1.00 88.94 89 ALA A CA 1
ATOM 667 C C . ALA A 1 89 ? -9.507 4.410 5.437 1.00 88.94 89 ALA A C 1
ATOM 669 O O . ALA A 1 89 ? -10.261 4.543 6.400 1.00 88.94 89 ALA A O 1
ATOM 670 N N . GLU A 1 90 ? -9.376 5.374 4.524 1.00 87.81 90 GLU A N 1
ATOM 671 C CA . GLU A 1 90 ? -10.123 6.641 4.552 1.00 87.81 90 GLU A CA 1
ATOM 672 C C . GLU A 1 90 ? -11.634 6.420 4.408 1.00 87.81 90 GLU A C 1
ATOM 674 O O . GLU A 1 90 ? -12.429 7.118 5.036 1.00 87.81 90 GLU A O 1
ATOM 679 N N . ARG A 1 91 ? -12.040 5.388 3.662 1.00 87.00 91 ARG A N 1
ATOM 680 C CA . ARG A 1 91 ? -13.440 4.941 3.573 1.00 87.00 91 ARG A CA 1
ATOM 681 C C . ARG A 1 91 ? -13.910 4.137 4.788 1.00 87.00 91 ARG A C 1
ATOM 683 O O . ARG A 1 91 ? -15.079 3.774 4.868 1.00 87.00 91 ARG A O 1
ATOM 690 N N . GLY A 1 92 ? -13.022 3.894 5.749 1.00 85.31 92 GLY A N 1
ATOM 691 C CA . GLY A 1 92 ? -13.353 3.357 7.058 1.00 85.31 92 GLY A CA 1
ATOM 692 C C . GLY A 1 92 ? -13.128 1.859 7.243 1.00 85.31 92 GLY A C 1
ATOM 693 O O . GLY A 1 92 ? -13.486 1.374 8.318 1.00 85.31 92 GLY A O 1
ATOM 694 N N . ASP A 1 93 ? -12.529 1.157 6.279 1.00 89.00 93 ASP A N 1
ATOM 695 C CA . ASP A 1 93 ? -12.211 -0.271 6.396 1.00 89.00 93 ASP A CA 1
ATOM 696 C C . ASP A 1 93 ? -11.120 -0.512 7.449 1.00 89.00 93 ASP A C 1
ATOM 698 O O . ASP A 1 93 ? -10.013 0.025 7.377 1.00 89.00 93 ASP A O 1
ATOM 702 N N . VAL A 1 94 ? -11.474 -1.311 8.456 1.00 89.44 94 VAL A N 1
ATOM 703 C CA . VAL A 1 94 ? -10.643 -1.622 9.621 1.00 89.44 94 VAL A CA 1
ATOM 704 C C . VAL A 1 94 ? -9.470 -2.529 9.243 1.00 89.44 94 VAL A C 1
ATOM 706 O O . VAL A 1 94 ? -8.353 -2.313 9.713 1.00 89.44 94 VAL A O 1
ATOM 709 N N . GLU A 1 95 ? -9.702 -3.500 8.358 1.00 88.88 95 GLU A N 1
ATOM 710 C CA . GLU A 1 95 ? -8.657 -4.400 7.867 1.00 88.88 95 GLU A CA 1
ATOM 711 C C . GLU A 1 95 ? -7.654 -3.605 7.025 1.00 88.88 95 GLU A C 1
ATOM 713 O O . GLU A 1 95 ? -6.444 -3.742 7.188 1.00 88.88 95 GLU A O 1
ATOM 718 N N . ALA A 1 96 ? -8.135 -2.686 6.181 1.00 90.56 96 ALA A N 1
ATOM 719 C CA . ALA A 1 96 ? -7.262 -1.826 5.384 1.00 90.56 96 ALA A CA 1
ATOM 720 C C . ALA A 1 96 ? -6.349 -0.934 6.245 1.00 90.56 96 ALA A C 1
ATOM 722 O O . ALA A 1 96 ? -5.179 -0.760 5.904 1.00 90.56 96 ALA A O 1
ATOM 723 N N . MET A 1 97 ? -6.844 -0.406 7.373 1.00 91.25 97 MET A N 1
ATOM 724 C CA . MET A 1 97 ? -6.033 0.372 8.324 1.00 91.25 97 MET A CA 1
ATOM 725 C C . MET A 1 97 ? -4.897 -0.461 8.929 1.00 91.25 97 MET A C 1
ATOM 727 O O . MET A 1 97 ? -3.763 0.014 9.002 1.00 91.25 97 MET A O 1
ATOM 731 N N . TRP A 1 98 ? -5.178 -1.707 9.324 1.00 90.62 98 TRP A N 1
ATOM 732 C CA . TRP A 1 98 ? -4.160 -2.632 9.826 1.00 90.62 98 TRP A CA 1
ATOM 733 C C . TRP A 1 98 ? -3.130 -2.979 8.746 1.00 90.62 98 TRP A C 1
ATOM 735 O O . TRP A 1 98 ? -1.924 -2.863 8.964 1.00 90.62 98 TRP A O 1
ATOM 745 N N . GLN A 1 99 ? -3.588 -3.335 7.547 1.00 89.88 99 GLN A N 1
ATOM 746 C CA . GLN A 1 99 ? -2.699 -3.670 6.436 1.00 89.88 99 GLN A CA 1
ATOM 747 C C . GLN A 1 99 ? -1.814 -2.476 6.048 1.00 89.88 99 GLN A C 1
ATOM 749 O O . GLN A 1 99 ? -0.605 -2.645 5.878 1.00 89.88 99 GLN A O 1
ATOM 754 N N . LEU A 1 100 ? -2.368 -1.259 6.001 1.00 90.31 100 LEU A N 1
ATOM 755 C CA . LEU A 1 100 ? -1.606 -0.031 5.766 1.00 90.31 100 LEU A CA 1
ATOM 756 C C . LEU A 1 100 ? -0.544 0.186 6.846 1.00 90.31 100 LEU A C 1
ATOM 758 O O . LEU A 1 100 ? 0.605 0.479 6.521 1.00 90.31 100 LEU A O 1
ATOM 762 N N . ALA A 1 101 ? -0.901 -0.007 8.117 1.00 90.44 101 ALA A N 1
ATOM 763 C CA . ALA A 1 101 ? 0.053 0.074 9.211 1.00 90.44 101 ALA A CA 1
ATOM 764 C C . ALA A 1 101 ? 1.202 -0.928 9.049 1.00 90.44 101 ALA A C 1
ATOM 766 O O . ALA A 1 101 ? 2.353 -0.543 9.219 1.00 90.44 101 ALA A O 1
ATOM 767 N N . THR A 1 102 ? 0.932 -2.179 8.659 1.00 89.62 102 THR A N 1
ATOM 768 C CA . THR A 1 102 ? 2.008 -3.165 8.441 1.00 89.62 102 THR A CA 1
ATOM 769 C C . THR A 1 102 ? 2.952 -2.768 7.307 1.00 89.62 102 THR A C 1
ATOM 771 O O . THR A 1 102 ? 4.161 -2.917 7.446 1.00 89.62 102 THR A O 1
ATOM 774 N N . VAL A 1 103 ? 2.428 -2.201 6.216 1.00 88.88 103 VAL A N 1
ATOM 775 C CA . VAL A 1 103 ? 3.260 -1.701 5.110 1.00 88.88 103 VAL A CA 1
ATOM 776 C C . VAL A 1 103 ? 4.087 -0.490 5.552 1.00 88.88 103 VAL A C 1
ATOM 778 O O . VAL A 1 103 ? 5.258 -0.378 5.193 1.00 88.88 103 VAL A O 1
ATOM 781 N N . LEU A 1 104 ? 3.513 0.394 6.371 1.00 88.56 104 LEU A N 1
ATOM 782 C CA . LEU A 1 104 ? 4.222 1.547 6.921 1.00 88.56 104 LEU A CA 1
ATOM 783 C C . LEU A 1 104 ? 5.273 1.141 7.958 1.00 88.56 104 LEU A C 1
ATOM 785 O O . LEU A 1 104 ? 6.345 1.729 7.944 1.00 88.56 104 LEU A O 1
ATOM 789 N N . LEU A 1 105 ? 5.038 0.117 8.786 1.00 87.50 105 LEU A N 1
ATOM 790 C CA . LEU A 1 105 ? 6.015 -0.396 9.758 1.00 87.50 105 LEU A CA 1
ATOM 791 C C . LEU A 1 105 ? 7.324 -0.839 9.088 1.00 87.50 105 LEU A C 1
ATOM 793 O O . LEU A 1 105 ? 8.393 -0.653 9.661 1.00 87.50 105 LEU A O 1
ATOM 797 N N . GLU A 1 106 ? 7.256 -1.368 7.863 1.00 82.75 106 GLU A N 1
ATOM 798 C CA . GLU A 1 106 ? 8.445 -1.753 7.091 1.00 82.75 106 GLU A CA 1
ATOM 799 C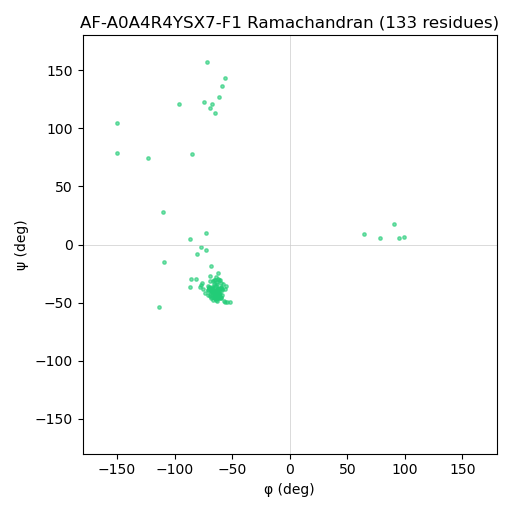 C . GLU A 1 106 ? 9.296 -0.553 6.632 1.00 82.75 106 GLU A C 1
ATOM 801 O O . GLU A 1 106 ? 10.455 -0.737 6.259 1.00 82.75 106 GLU A O 1
ATOM 806 N N . ARG A 1 107 ? 8.738 0.666 6.614 1.00 81.00 107 ARG A N 1
ATOM 807 C CA . ARG A 1 107 ? 9.414 1.883 6.132 1.00 81.00 107 ARG A CA 1
ATOM 808 C C . ARG A 1 107 ? 9.673 2.890 7.247 1.00 81.00 107 ARG A C 1
ATOM 810 O O . ARG A 1 107 ? 10.787 3.380 7.391 1.00 81.00 107 ARG A O 1
ATOM 817 N N . ASP A 1 108 ? 8.619 3.248 7.965 1.00 82.06 108 ASP A N 1
ATOM 818 C CA . ASP A 1 108 ? 8.597 4.232 9.036 1.00 82.06 108 ASP A CA 1
ATOM 819 C C . ASP A 1 108 ? 7.523 3.859 10.066 1.00 82.06 108 ASP A C 1
ATOM 821 O O . ASP A 1 108 ? 6.321 4.072 9.870 1.00 82.06 108 ASP A O 1
ATOM 825 N N . GLY A 1 109 ? 7.975 3.336 11.206 1.00 80.50 109 GLY A N 1
ATOM 826 C CA . GLY A 1 109 ? 7.084 2.944 12.291 1.00 80.50 109 GLY A CA 1
ATOM 827 C C . GLY A 1 109 ? 6.284 4.103 12.894 1.00 80.50 109 GLY A C 1
ATOM 828 O O . GLY A 1 109 ? 5.182 3.874 13.388 1.00 80.50 109 GLY A O 1
ATOM 829 N N . ARG A 1 110 ? 6.761 5.355 12.793 1.00 84.94 110 ARG A N 1
ATOM 830 C CA . ARG A 1 110 ? 6.012 6.520 13.301 1.00 84.94 110 ARG A CA 1
ATOM 831 C C . ARG A 1 110 ? 4.788 6.816 12.446 1.00 84.94 110 ARG A C 1
ATOM 833 O O . ARG A 1 110 ? 3.748 7.195 12.973 1.00 84.94 110 ARG A O 1
ATOM 840 N N . ALA A 1 111 ? 4.896 6.611 11.134 1.00 85.56 111 ALA A N 1
ATOM 841 C CA . ALA A 1 111 ? 3.775 6.783 10.219 1.00 85.56 111 ALA A CA 1
ATOM 842 C C . ALA A 1 111 ? 2.701 5.697 10.407 1.00 85.56 111 ALA A C 1
ATOM 844 O O . ALA A 1 111 ? 1.531 5.948 10.128 1.00 85.56 111 ALA A O 1
ATOM 845 N N . ALA A 1 112 ? 3.077 4.508 10.891 1.00 87.12 112 ALA A N 1
ATOM 846 C CA . ALA A 1 112 ? 2.155 3.398 11.130 1.00 87.12 112 ALA A CA 1
ATOM 847 C C . ALA A 1 112 ? 1.296 3.574 12.393 1.00 87.12 112 ALA A C 1
ATOM 849 O O . ALA A 1 112 ? 0.139 3.153 12.416 1.00 87.12 112 ALA A O 1
ATOM 850 N N . GLN A 1 113 ? 1.845 4.212 13.427 1.00 87.00 113 GLN A N 1
ATOM 851 C CA . GLN A 1 113 ? 1.210 4.378 14.735 1.00 87.00 113 GLN A CA 1
ATOM 852 C C . GLN A 1 113 ? -0.219 4.964 14.698 1.00 87.00 113 GLN A C 1
ATOM 854 O O . GLN A 1 113 ? -1.118 4.320 15.242 1.00 87.00 113 GLN A O 1
ATOM 859 N N . PRO A 1 114 ? -0.510 6.082 14.000 1.00 89.75 114 PRO A N 1
ATOM 860 C CA . PRO A 1 114 ? -1.875 6.615 13.948 1.00 89.75 114 PRO A CA 1
ATOM 861 C C . PRO A 1 114 ? -2.870 5.671 13.253 1.00 89.75 114 PRO A C 1
ATOM 863 O O . PRO A 1 114 ? -4.066 5.693 13.551 1.00 89.75 114 PRO A O 1
ATOM 866 N N . TRP A 1 115 ? -2.407 4.828 12.324 1.00 90.00 115 TRP A N 1
ATOM 867 C CA . TRP A 1 115 ? -3.257 3.838 11.658 1.00 90.00 115 TRP A CA 1
ATOM 868 C C . TRP A 1 115 ? -3.524 2.621 12.546 1.00 90.00 115 TRP A C 1
ATOM 870 O O . TRP A 1 115 ? -4.649 2.126 12.557 1.00 90.00 115 TRP A O 1
ATOM 880 N N . LEU A 1 116 ? -2.536 2.194 13.341 1.00 86.44 116 LEU A N 1
ATOM 881 C CA . LEU A 1 116 ? -2.706 1.160 14.368 1.00 86.44 116 LEU A CA 1
ATOM 882 C C . LEU A 1 116 ? -3.704 1.595 15.440 1.00 86.44 116 LEU A C 1
ATOM 884 O O . LEU A 1 116 ? -4.612 0.836 15.767 1.00 86.44 116 LEU A O 1
ATOM 888 N N . GLU A 1 117 ? -3.580 2.825 15.941 1.00 89.12 117 GLU A N 1
ATOM 889 C CA . GLU A 1 117 ? -4.493 3.386 16.943 1.00 89.12 117 GLU A CA 1
ATOM 890 C C . GLU A 1 117 ? -5.927 3.462 16.409 1.00 89.12 117 GLU A C 1
ATOM 892 O O . GLU A 1 117 ? -6.868 3.047 17.086 1.00 89.12 117 GLU A O 1
ATOM 897 N N . ARG A 1 118 ? -6.107 3.906 15.158 1.00 89.44 118 ARG A N 1
ATOM 898 C CA . ARG A 1 118 ? -7.422 3.916 14.497 1.00 89.44 118 ARG A CA 1
ATOM 899 C C . ARG A 1 118 ? -7.997 2.514 14.304 1.00 89.44 118 ARG A C 1
ATOM 901 O O . ARG A 1 118 ? -9.187 2.319 14.549 1.00 89.44 118 ARG A O 1
ATOM 908 N N . ALA A 1 119 ? -7.182 1.547 13.887 1.00 88.81 119 ALA A N 1
ATOM 909 C CA . ALA A 1 119 ? -7.617 0.161 13.737 1.00 88.81 119 ALA A CA 1
ATOM 910 C C . ALA A 1 119 ? -8.027 -0.443 15.092 1.00 88.81 119 ALA A C 1
ATOM 912 O O . ALA A 1 119 ? -9.076 -1.080 15.195 1.00 88.81 119 ALA A O 1
ATOM 913 N N . ALA A 1 120 ? -7.254 -0.187 16.151 1.00 87.81 120 ALA A N 1
ATOM 914 C CA . ALA A 1 120 ? -7.548 -0.655 17.502 1.00 87.81 120 ALA A CA 1
ATOM 915 C C . ALA A 1 120 ? -8.814 -0.009 18.087 1.00 87.81 120 ALA A C 1
ATOM 917 O O . ALA A 1 120 ? -9.645 -0.711 18.666 1.00 87.81 120 ALA A O 1
ATOM 918 N N . ALA A 1 121 ? -9.007 1.296 17.870 1.00 87.38 121 ALA A N 1
ATOM 919 C CA . ALA A 1 121 ? -10.212 2.020 18.277 1.00 87.38 121 ALA A CA 1
ATOM 920 C C . ALA A 1 121 ? -11.480 1.483 17.593 1.00 87.38 121 ALA A C 1
ATOM 922 O O . ALA A 1 121 ? -12.559 1.509 18.179 1.00 87.38 121 ALA A O 1
ATOM 923 N N . LYS A 1 122 ? -11.353 0.957 16.369 1.00 86.50 122 LYS A N 1
ATOM 924 C CA . LYS A 1 122 ? -12.447 0.302 15.638 1.00 86.50 122 LYS A CA 1
ATOM 925 C C . LYS A 1 122 ? -12.615 -1.191 15.946 1.00 86.50 122 LYS A C 1
ATOM 927 O O . LYS A 1 122 ? -13.456 -1.836 15.326 1.00 86.50 122 LYS A O 1
ATOM 932 N N . GLY A 1 123 ? -11.852 -1.742 16.890 1.00 83.81 123 GLY A N 1
ATOM 933 C CA . GLY A 1 123 ? -12.014 -3.130 17.328 1.00 83.81 123 GLY A CA 1
ATOM 934 C C . GLY A 1 123 ? -11.172 -4.159 16.574 1.00 83.81 123 GLY A C 1
ATOM 935 O O . GLY A 1 123 ? -11.488 -5.342 16.641 1.00 83.81 123 GLY A O 1
ATOM 936 N N . HIS A 1 124 ? -10.121 -3.761 15.848 1.00 84.38 124 HIS A N 1
ATOM 937 C CA . HIS A 1 124 ? -9.262 -4.734 15.170 1.00 84.38 124 HIS A CA 1
ATOM 938 C C . HIS A 1 124 ? -8.450 -5.556 16.190 1.00 84.38 124 HIS A C 1
ATOM 940 O O . HIS A 1 124 ? -7.591 -4.979 16.870 1.00 84.38 124 HIS A O 1
ATOM 946 N N . PRO A 1 125 ? -8.634 -6.887 16.276 1.00 82.19 125 PRO A N 1
ATOM 947 C CA . PRO A 1 125 ? -8.042 -7.702 17.337 1.00 82.19 125 PRO A CA 1
ATOM 948 C C . PRO A 1 125 ? -6.510 -7.670 17.311 1.00 82.19 125 PRO A C 1
ATOM 950 O O .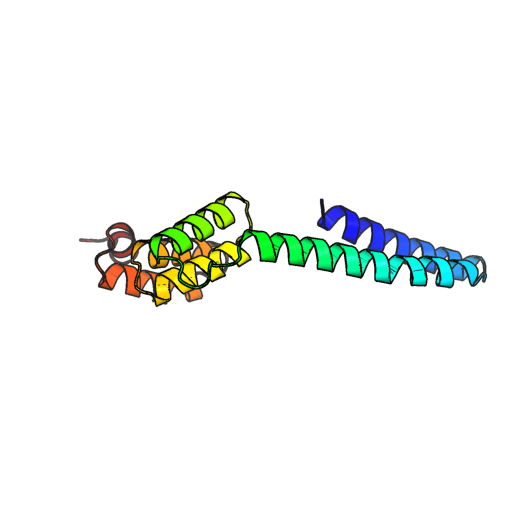 PRO A 1 125 ? -5.877 -7.486 18.348 1.00 82.19 125 PRO A O 1
ATOM 953 N N . MET A 1 126 ? -5.896 -7.741 16.124 1.00 80.56 126 MET A N 1
ATOM 954 C CA . MET A 1 126 ? -4.432 -7.684 16.011 1.00 80.56 126 MET A CA 1
ATOM 955 C C . MET A 1 126 ? -3.866 -6.301 16.343 1.00 80.56 126 MET A C 1
ATOM 957 O O . MET A 1 126 ? -2.762 -6.208 16.870 1.00 80.56 126 MET A O 1
ATOM 961 N N . ALA A 1 127 ? -4.612 -5.222 16.075 1.00 81.88 127 ALA A N 1
ATOM 962 C CA . ALA A 1 127 ? -4.139 -3.872 16.384 1.00 81.88 127 ALA A CA 1
ATOM 963 C C . ALA A 1 127 ? -4.230 -3.589 17.886 1.00 81.88 127 ALA A C 1
ATOM 965 O O . ALA A 1 127 ? -3.326 -2.986 18.457 1.00 81.88 127 ALA A O 1
ATOM 966 N N . GLN A 1 128 ? -5.295 -4.075 18.531 1.00 82.88 128 GLN A N 1
ATOM 967 C CA . GLN A 1 128 ? -5.446 -4.011 19.981 1.00 82.88 128 GLN A CA 1
ATOM 968 C C . GLN A 1 128 ? -4.369 -4.824 20.694 1.00 82.88 128 GLN A C 1
ATOM 970 O O . GLN A 1 128 ? -3.751 -4.305 21.613 1.00 82.88 128 GLN A O 1
ATOM 975 N N . MET A 1 129 ? -4.083 -6.046 20.233 1.00 81.25 129 MET A N 1
ATOM 976 C CA . MET A 1 129 ? -2.999 -6.864 20.788 1.00 81.25 129 MET A CA 1
ATOM 977 C C . MET A 1 129 ? -1.627 -6.204 20.600 1.00 81.25 129 MET A C 1
ATOM 979 O O . MET A 1 129 ? -0.786 -6.260 21.490 1.00 81.25 129 MET A O 1
ATOM 983 N N . PHE A 1 130 ? -1.397 -5.557 19.453 1.00 79.62 130 PHE A N 1
ATOM 984 C CA . PHE A 1 130 ? -0.134 -4.874 19.177 1.00 79.62 130 PHE A CA 1
ATOM 985 C C . PHE A 1 130 ? 0.082 -3.640 20.068 1.00 79.62 130 PHE A C 1
ATOM 987 O O . PHE A 1 130 ? 1.207 -3.379 20.486 1.00 79.62 130 PHE A O 1
ATOM 994 N N . LEU A 1 131 ? -0.978 -2.879 20.363 1.00 78.44 131 LEU A N 1
ATOM 995 C CA . LEU A 1 131 ? -0.899 -1.685 21.214 1.00 78.44 131 LEU A CA 1
ATOM 996 C C . LEU A 1 131 ? -1.020 -1.989 22.710 1.00 78.44 131 LEU A C 1
ATOM 998 O O . LEU A 1 131 ? -0.450 -1.261 23.518 1.00 78.44 131 LEU A O 1
ATOM 1002 N N . ASN A 1 132 ? -1.737 -3.048 23.083 1.00 74.38 132 ASN A N 1
ATOM 1003 C CA . ASN A 1 132 ? -1.879 -3.495 24.461 1.00 74.38 132 ASN A CA 1
ATOM 1004 C C . ASN A 1 132 ? -1.422 -4.957 24.615 1.00 74.38 132 ASN A C 1
ATOM 1006 O O . ASN A 1 132 ? -2.256 -5.853 24.761 1.00 74.38 132 ASN A O 1
ATOM 1010 N N . PRO A 1 133 ? -0.103 -5.221 24.595 1.00 63.78 133 PRO A N 1
ATOM 1011 C CA . PRO A 1 133 ? 0.439 -6.566 24.772 1.00 63.78 133 PRO A CA 1
ATOM 1012 C C . PRO A 1 133 ? 0.339 -7.100 26.217 1.00 63.78 133 PRO A C 1
ATOM 1014 O O . PRO A 1 133 ? 0.947 -8.126 26.514 1.00 63.78 133 PRO A O 1
ATOM 1017 N N . GLY A 1 134 ? -0.384 -6.431 27.127 1.00 59.03 134 GLY A N 1
ATOM 1018 C CA . GLY A 1 134 ? -0.417 -6.794 28.544 1.00 59.03 134 GLY A CA 1
ATOM 1019 C C . GLY A 1 134 ? -1.724 -6.456 29.260 1.00 59.03 134 GLY A C 1
ATOM 1020 O O . GLY A 1 134 ? -1.757 -5.501 30.029 1.00 59.03 134 GLY A O 1
ATOM 1021 N N . ASN A 1 135 ? -2.743 -7.296 29.055 1.00 46.56 135 ASN A N 1
ATOM 1022 C CA . ASN A 1 135 ? -3.789 -7.604 30.038 1.00 46.56 135 ASN A CA 1
ATOM 1023 C C . ASN A 1 135 ? -3.862 -9.121 30.219 1.00 46.56 135 ASN A C 1
ATOM 1025 O O . ASN A 1 135 ? -3.867 -9.819 29.179 1.00 46.56 135 ASN A O 1
#

Solvent-accessible surface area (backbone atoms only — not comparable to full-atom values): 7317 Å² total; per-residue (Å²): 112,70,70,56,54,54,48,50,55,51,52,53,52,54,53,50,55,55,51,36,76,75,64,76,55,67,69,60,57,58,55,51,62,58,48,51,58,50,53,51,49,52,54,49,47,56,51,48,52,57,49,59,75,71,54,77,59,92,85,59,51,59,68,55,36,30,50,54,13,50,52,27,44,75,72,66,37,57,73,55,14,47,55,30,13,46,55,14,27,77,74,62,40,51,66,27,20,43,53,35,18,58,62,28,47,79,77,40,54,76,74,12,46,68,31,32,53,52,13,27,76,73,63,35,67,69,33,37,44,70,75,51,82,77,129

Radius of gyration: 22.41 Å; Cα contacts (8 Å, |Δi|>4): 110; chains: 1; bounding box: 57×24×63 Å

Secondary structure (DSSP, 8-state):
-HHHHHHHHHHHHHHHHHHHHHH--THHHHHHHHHHHHHHHHHHHHHHHHHHHTPPPTT--HHHHHHHHHHHHHTT-HHHHHHHHHHHHHTT-HHHHHHHHHHHHTT-HHHHHHHHHHHHHTT-HHHHHHH----

Mean predicted aligned error: 11.73 Å

Sequence (135 aa):
MAGILAFVTLTLAVVSNVVQLITGNSIFLWICAGLYPIGLIFGALEWAERRARFRTPVGANVAEVRELGLEARGAGDKKAAERLLQVAAERGDVEAMWQLATVLLERDGRAAQPWLERAAAKGHPMAQMFLNPGN

Organism: NCBI:txid190195

pLDDT: mean 78.32, std 10.19, range [46.56, 91.25]

Nearest PDB structures (foldseek):
  1ouv-assembly1_A  TM=9.342E-01  e=9.944E-02  Helicobacter pylori 26695
  7o04-assembly1_B  TM=5.360E-01  e=9.944E-02  Shigella flexneri
  4hxi-assembly1_B  TM=2.566E-01  e=2.328E+00  Homo sapiens
  4apf-assembly1_B-2  TM=2.286E-01  e=2.591E+00  Homo sapiens
  8i79-assembly1_H  TM=2.373E-01  e=9.856E+00  Homo sapiens

InterPro domains:
  IPR011990 Tetratricopeptide-like helical domain superfamily [G3DSA:1.25.40.10] (42-131)